Protein AF-A0AA37MJ46-F1 (afdb_monomer)

Secondary structure (DSSP, 8-state):
--HHHHHHHHHHHHHHHHHHTT--TT-HHHHHHHHHHHHHHHHTT-TT--------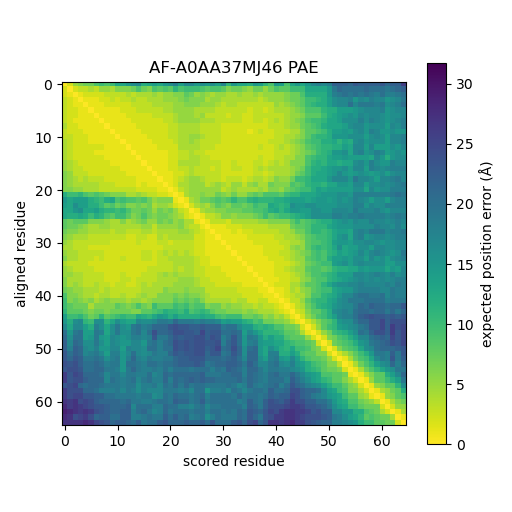-S-------

Organism: NCBI:txid1544861

Nearest PDB structures (foldseek):
  8h2i-assembly1_bS  TM=4.095E-01  e=6.045E+00  Paramecium bursaria Chlorella virus 1

Solvent-accessible surface area (backbone 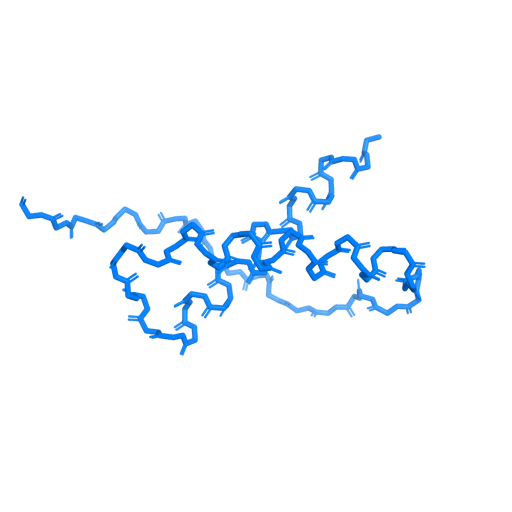atoms only — not comparable to full-atom values): 4195 Å² total; per-residue (Å²): 131,56,68,66,54,48,53,52,50,22,54,52,45,15,49,55,54,38,58,73,69,66,60,59,86,90,48,60,64,60,36,37,54,52,18,44,56,49,46,57,56,39,66,77,71,49,96,80,78,89,86,83,88,77,88,80,80,80,82,76,88,74,89,86,134

Mean predicted aligned error: 10.42 Å

Structure (mmCIF, N/CA/C/O backbone):
data_AF-A0AA37MJ46-F1
#
_entry.id   AF-A0AA37MJ46-F1
#
loop_
_atom_site.group_PDB
_atom_site.id
_atom_site.type_symbol
_atom_site.label_atom_id
_atom_site.label_alt_id
_atom_site.label_comp_id
_atom_site.label_asym_id
_atom_site.label_entity_id
_atom_site.label_seq_id
_atom_site.pdbx_PDB_ins_code
_atom_site.Cartn_x
_atom_site.Cartn_y
_atom_site.Cartn_z
_atom_site.occupancy
_atom_site.B_iso_or_equiv
_atom_site.auth_seq_id
_atom_site.auth_comp_id
_atom_site.auth_asym_id
_atom_site.auth_atom_id
_atom_site.pdbx_PDB_model_num
ATOM 1 N N . MET A 1 1 ? 17.543 4.519 -13.228 1.00 58.62 1 MET A N 1
ATOM 2 C CA . MET A 1 1 ? 16.573 5.369 -12.486 1.00 58.62 1 MET A CA 1
ATOM 3 C C . MET A 1 1 ? 15.251 4.612 -12.390 1.00 58.62 1 MET A C 1
ATOM 5 O O . MET A 1 1 ? 14.191 5.125 -12.735 1.00 58.62 1 MET A O 1
ATOM 9 N N . ASP A 1 2 ? 15.332 3.359 -11.960 1.00 71.50 2 ASP A N 1
ATOM 10 C CA . ASP A 1 2 ? 14.265 2.367 -12.118 1.00 71.50 2 ASP A CA 1
ATOM 11 C C . ASP A 1 2 ? 13.710 2.012 -10.740 1.00 71.50 2 ASP A C 1
ATOM 13 O O . ASP A 1 2 ? 12.502 2.014 -10.543 1.00 71.50 2 ASP A O 1
ATOM 17 N N . GLU A 1 3 ? 14.597 1.965 -9.745 1.00 77.38 3 GLU A N 1
ATOM 18 C CA . GLU A 1 3 ? 14.259 1.944 -8.323 1.00 77.38 3 GLU A CA 1
ATOM 19 C C . GLU A 1 3 ? 13.323 3.098 -7.928 1.00 77.38 3 GLU A C 1
ATOM 21 O O . GLU A 1 3 ? 12.320 2.888 -7.257 1.00 77.38 3 GLU A O 1
ATOM 26 N N . GLN A 1 4 ? 13.564 4.318 -8.423 1.00 81.12 4 GLN A N 1
ATOM 27 C CA . GLN A 1 4 ? 12.684 5.454 -8.124 1.00 81.12 4 GLN A CA 1
ATOM 28 C C . GLN A 1 4 ? 11.264 5.256 -8.684 1.00 81.12 4 GLN A C 1
ATOM 30 O O . GLN A 1 4 ? 10.295 5.667 -8.050 1.00 81.12 4 GLN A O 1
ATOM 35 N N . LYS A 1 5 ? 11.130 4.619 -9.855 1.00 83.19 5 LYS A N 1
ATOM 36 C CA . LYS A 1 5 ? 9.824 4.319 -10.461 1.00 83.19 5 LYS A CA 1
ATOM 37 C C . LYS A 1 5 ? 9.112 3.191 -9.725 1.00 83.19 5 LYS A C 1
ATOM 39 O O . LYS A 1 5 ? 7.894 3.245 -9.586 1.00 83.19 5 LYS A O 1
ATOM 44 N N . GLU A 1 6 ? 9.856 2.195 -9.259 1.00 84.38 6 GLU A N 1
ATOM 45 C CA . GLU A 1 6 ? 9.316 1.104 -8.454 1.00 84.38 6 GLU A CA 1
ATOM 46 C C . GLU A 1 6 ? 8.776 1.626 -7.118 1.00 84.38 6 GLU A C 1
ATOM 48 O O . GLU A 1 6 ? 7.615 1.389 -6.794 1.00 84.38 6 GLU A O 1
ATOM 53 N N . GLN A 1 7 ? 9.550 2.456 -6.415 1.00 86.25 7 GLN A N 1
ATOM 54 C CA . GLN A 1 7 ? 9.116 3.119 -5.180 1.00 86.25 7 GLN A CA 1
ATOM 55 C C . GLN A 1 7 ? 7.838 3.952 -5.384 1.00 86.25 7 GLN A C 1
ATOM 57 O O . GLN A 1 7 ? 6.933 3.931 -4.550 1.00 86.25 7 GLN A O 1
ATOM 62 N N . ASP A 1 8 ? 7.726 4.657 -6.514 1.00 87.12 8 ASP A N 1
ATOM 63 C CA . ASP A 1 8 ? 6.539 5.453 -6.843 1.00 87.12 8 ASP A CA 1
ATOM 64 C C . ASP A 1 8 ? 5.291 4.582 -7.081 1.00 87.12 8 ASP A C 1
ATOM 66 O O . ASP A 1 8 ? 4.192 4.911 -6.625 1.00 87.12 8 ASP A O 1
ATOM 70 N N . ARG A 1 9 ? 5.462 3.424 -7.733 1.00 87.12 9 ARG A N 1
ATOM 71 C CA . ARG A 1 9 ? 4.391 2.433 -7.916 1.00 87.12 9 ARG A CA 1
ATOM 72 C C . ARG A 1 9 ? 3.963 1.813 -6.591 1.00 87.12 9 ARG A C 1
ATOM 74 O O . ARG A 1 9 ? 2.766 1.726 -6.333 1.00 87.12 9 ARG A O 1
ATOM 81 N N . ILE A 1 10 ? 4.923 1.425 -5.753 1.00 88.50 10 ILE A N 1
ATOM 82 C CA . ILE A 1 10 ? 4.676 0.846 -4.427 1.00 88.50 10 ILE A CA 1
ATOM 83 C C . ILE A 1 10 ? 3.864 1.821 -3.582 1.00 88.50 10 ILE A C 1
ATOM 85 O O . ILE A 1 10 ? 2.830 1.452 -3.032 1.00 88.50 10 ILE A O 1
ATOM 89 N N . ARG A 1 11 ? 4.277 3.091 -3.546 1.00 87.12 11 ARG A N 1
ATOM 90 C CA . ARG A 1 11 ? 3.580 4.136 -2.798 1.00 87.12 11 ARG A CA 1
ATOM 91 C C . ARG A 1 11 ? 2.146 4.331 -3.279 1.00 87.12 11 ARG A C 1
ATOM 93 O O . ARG A 1 11 ? 1.236 4.389 -2.453 1.00 87.12 11 ARG A O 1
ATOM 100 N N . ARG A 1 12 ? 1.939 4.428 -4.598 1.00 86.50 12 ARG A N 1
ATOM 101 C CA . ARG A 1 12 ? 0.591 4.540 -5.173 1.00 86.50 12 ARG A CA 1
ATOM 102 C C . ARG A 1 12 ? -0.262 3.335 -4.809 1.00 86.50 12 ARG A C 1
ATOM 104 O O . ARG A 1 12 ? -1.389 3.509 -4.364 1.00 86.50 12 ARG A O 1
ATOM 111 N N . ARG A 1 13 ? 0.291 2.127 -4.924 1.00 86.88 13 ARG A N 1
ATOM 112 C CA . ARG A 1 13 ? -0.451 0.894 -4.672 1.00 86.88 13 ARG A CA 1
ATOM 113 C C . ARG A 1 13 ? -0.812 0.717 -3.200 1.00 86.88 13 ARG A C 1
ATOM 115 O O . ARG A 1 13 ? -1.949 0.368 -2.904 1.00 86.88 13 ARG A O 1
ATOM 122 N N . ALA A 1 14 ? 0.110 1.030 -2.293 1.00 87.69 14 ALA A N 1
ATOM 123 C CA . ALA A 1 14 ? -0.136 1.022 -0.853 1.00 87.69 14 ALA A CA 1
ATOM 124 C C . ALA A 1 14 ? -1.267 1.988 -0.476 1.00 87.69 14 ALA A C 1
ATOM 126 O O . ALA A 1 14 ? -2.170 1.623 0.274 1.00 87.69 14 ALA A O 1
ATOM 127 N N . TYR A 1 15 ? -1.248 3.198 -1.046 1.00 84.00 15 TYR A N 1
ATOM 128 C CA . TYR A 1 15 ? -2.277 4.207 -0.807 1.00 84.00 15 TYR A CA 1
ATOM 129 C C . TYR A 1 15 ? -3.649 3.775 -1.338 1.00 84.00 15 TYR A C 1
ATOM 131 O O . TYR A 1 15 ? -4.640 3.886 -0.627 1.00 84.00 15 TYR A O 1
ATOM 139 N N . GLU A 1 16 ? -3.706 3.209 -2.545 1.00 84.00 16 GLU A N 1
ATOM 140 C CA . GLU A 1 16 ? -4.947 2.728 -3.165 1.00 84.00 16 GLU A CA 1
ATOM 141 C C . GLU A 1 16 ? -5.606 1.600 -2.350 1.00 84.00 16 GLU A C 1
ATOM 143 O O . GLU A 1 16 ? -6.828 1.558 -2.194 1.00 84.00 16 GLU A O 1
ATOM 148 N N . ILE A 1 17 ? -4.796 0.682 -1.808 1.00 83.81 17 ILE A N 1
ATOM 149 C CA . ILE A 1 17 ? -5.276 -0.408 -0.948 1.00 83.81 17 ILE A CA 1
ATOM 150 C C . ILE A 1 17 ? -5.769 0.155 0.392 1.00 83.81 17 ILE A C 1
ATOM 152 O O . ILE A 1 17 ? -6.838 -0.230 0.863 1.00 83.81 17 ILE A O 1
ATOM 156 N N . TRP A 1 18 ? -5.025 1.091 0.983 1.00 84.75 18 TRP A N 1
ATOM 157 C CA . TRP A 1 18 ? -5.371 1.718 2.258 1.00 84.75 18 TRP A CA 1
ATOM 158 C C . TRP A 1 18 ? -6.645 2.577 2.178 1.00 84.75 18 TRP A C 1
ATOM 160 O O . TRP A 1 18 ? -7.481 2.515 3.080 1.00 84.75 18 TRP A O 1
ATOM 170 N N . GLU A 1 19 ? -6.833 3.323 1.086 1.00 82.56 19 GLU A N 1
ATOM 171 C CA . GLU A 1 19 ? -8.041 4.116 0.828 1.00 82.56 19 GLU A CA 1
ATOM 172 C C . GLU A 1 19 ? -9.275 3.212 0.666 1.00 82.56 19 GLU A C 1
ATOM 174 O O . GLU A 1 19 ? -10.325 3.478 1.252 1.00 82.56 19 GLU A O 1
ATOM 179 N N . ARG A 1 20 ? -9.139 2.086 -0.052 1.00 77.38 20 ARG A N 1
ATOM 180 C CA . ARG A 1 20 ? -10.223 1.100 -0.223 1.00 77.38 20 ARG A CA 1
ATOM 181 C C . ARG A 1 20 ? -10.655 0.425 1.080 1.00 77.38 20 ARG A C 1
ATOM 183 O O . ARG A 1 20 ? -11.830 0.100 1.213 1.00 77.38 20 ARG A O 1
ATOM 190 N N . GLU A 1 21 ? -9.732 0.205 2.015 1.00 79.69 21 GLU A N 1
ATOM 191 C CA . GLU A 1 21 ? -10.012 -0.382 3.340 1.00 79.69 21 GLU A CA 1
ATOM 192 C C . GLU A 1 21 ? -10.557 0.641 4.354 1.00 79.69 21 GLU A C 1
ATOM 194 O O . GLU A 1 21 ? -10.870 0.281 5.487 1.00 79.69 21 GLU A O 1
ATOM 199 N N . GLY A 1 22 ? -10.695 1.916 3.972 1.00 78.12 22 GLY A N 1
ATOM 200 C CA . GLY A 1 22 ? -11.249 2.953 4.844 1.00 78.12 22 GLY A CA 1
ATOM 201 C C . GLY A 1 22 ? -10.255 3.499 5.868 1.00 78.12 22 GLY A C 1
ATOM 202 O O . GLY A 1 22 ? -10.658 3.910 6.954 1.00 78.12 22 GLY A O 1
ATOM 203 N N . SER A 1 23 ? -8.964 3.507 5.528 1.00 65.81 23 SER A N 1
ATOM 204 C CA . SER A 1 23 ? -7.897 4.096 6.341 1.00 65.81 23 SER A CA 1
ATOM 205 C C . SER A 1 23 ? -7.812 3.575 7.786 1.00 65.81 23 SER A C 1
ATOM 207 O O . SER A 1 23 ? -7.807 4.369 8.730 1.00 65.81 23 SER A O 1
ATOM 209 N N . PRO A 1 24 ? -7.698 2.251 8.006 1.00 74.94 24 PRO A N 1
ATOM 210 C CA . PRO A 1 24 ? -7.472 1.724 9.344 1.00 74.94 24 PRO A CA 1
ATOM 211 C C . PRO A 1 24 ? -6.114 2.202 9.881 1.00 74.94 24 PRO A C 1
ATOM 213 O O . PRO A 1 24 ? -5.052 1.946 9.300 1.00 74.94 24 PRO A O 1
ATOM 216 N N . GLU A 1 25 ? -6.154 2.914 11.004 1.00 68.62 25 GLU A N 1
ATOM 217 C CA . GLU A 1 25 ? -4.970 3.411 11.701 1.00 68.62 25 GLU A CA 1
ATOM 218 C C . GLU A 1 25 ? -4.147 2.217 12.224 1.00 68.62 25 GLU A C 1
ATOM 220 O O . GLU A 1 25 ? -4.684 1.300 12.847 1.00 68.62 25 GLU A O 1
ATOM 225 N N . GLY A 1 26 ? -2.851 2.179 11.899 1.00 75.56 26 GLY A N 1
ATOM 226 C CA . GLY A 1 26 ? -1.936 1.101 12.302 1.00 75.56 26 GLY A CA 1
ATOM 227 C C . GLY A 1 26 ? -1.777 -0.070 11.322 1.00 75.56 26 GLY A C 1
ATOM 22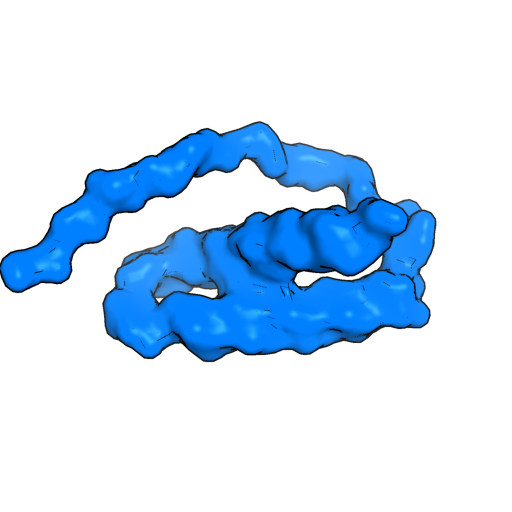8 O O . GLY A 1 26 ? -0.910 -0.905 11.550 1.00 75.56 26 GLY A O 1
ATOM 229 N N . ARG A 1 27 ? -2.539 -0.133 10.217 1.00 76.88 27 ARG A N 1
ATOM 230 C CA . ARG A 1 27 ? -2.342 -1.153 9.156 1.00 76.88 27 ARG A CA 1
ATOM 231 C C . ARG A 1 27 ? -1.642 -0.631 7.896 1.00 76.88 27 ARG A C 1
ATOM 233 O O . ARG A 1 27 ? -1.430 -1.380 6.951 1.00 76.88 27 ARG A O 1
ATOM 240 N N . ALA A 1 28 ? -1.244 0.642 7.886 1.00 77.94 28 ALA A N 1
ATOM 241 C CA . ALA A 1 28 ? -0.565 1.267 6.749 1.00 77.94 28 ALA A CA 1
ATOM 242 C C . ALA A 1 28 ? 0.757 0.569 6.369 1.00 77.94 28 ALA A C 1
ATOM 244 O O . ALA A 1 28 ? 1.046 0.447 5.181 1.00 77.94 28 ALA A O 1
ATOM 245 N N . GLU A 1 29 ? 1.525 0.079 7.348 1.00 81.75 29 GLU A N 1
ATOM 246 C CA . GLU A 1 29 ? 2.762 -0.681 7.099 1.00 81.75 29 GLU A CA 1
ATOM 247 C C . GLU A 1 29 ? 2.488 -2.023 6.408 1.00 81.75 29 GLU A C 1
ATOM 249 O O . GLU A 1 29 ? 3.117 -2.301 5.391 1.00 81.75 29 GLU A O 1
ATOM 254 N N . GLU A 1 30 ? 1.482 -2.790 6.843 1.00 86.44 30 GLU A N 1
ATOM 255 C CA . GLU A 1 30 ? 1.124 -4.053 6.173 1.00 86.44 30 GLU A CA 1
ATOM 256 C C . GLU A 1 30 ? 0.708 -3.832 4.713 1.00 86.44 30 GLU A C 1
ATOM 258 O O . GLU A 1 30 ? 1.104 -4.583 3.821 1.00 86.44 30 GLU A O 1
ATOM 263 N N . PHE A 1 31 ? -0.061 -2.773 4.434 1.00 87.75 31 PHE A N 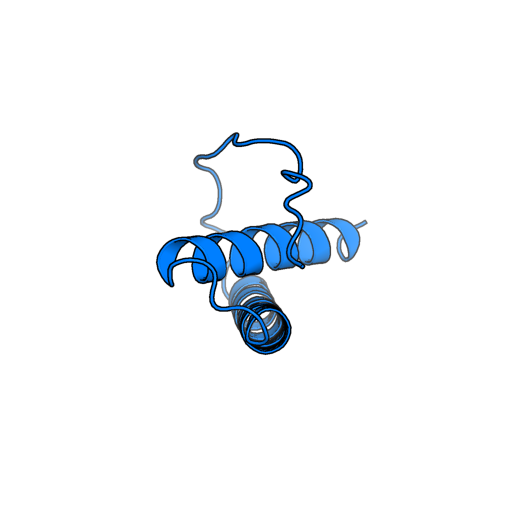1
ATOM 264 C CA . PHE A 1 31 ? -0.440 -2.442 3.058 1.00 87.75 31 PHE A CA 1
ATOM 265 C C . PHE A 1 31 ? 0.750 -1.978 2.219 1.00 87.75 31 PHE A C 1
ATOM 267 O O . PHE A 1 31 ? 0.785 -2.236 1.014 1.00 87.75 31 PHE A O 1
ATOM 274 N N . TRP A 1 32 ? 1.729 -1.321 2.842 1.00 86.94 32 TRP A N 1
ATOM 275 C CA . TRP A 1 32 ? 2.974 -0.944 2.187 1.00 86.94 32 TRP A CA 1
ATOM 276 C C . TRP A 1 32 ? 3.793 -2.179 1.806 1.00 86.94 32 TRP A C 1
ATOM 278 O O . TRP A 1 32 ? 4.209 -2.305 0.656 1.00 86.94 32 TRP A O 1
ATOM 288 N N . GLU A 1 33 ? 3.958 -3.134 2.718 1.00 89.31 33 GLU A N 1
ATOM 289 C CA . GLU A 1 33 ? 4.646 -4.402 2.451 1.00 89.31 33 GLU A CA 1
ATOM 290 C C . GLU A 1 33 ? 3.924 -5.238 1.384 1.00 89.31 33 GLU A C 1
ATOM 292 O O . GLU A 1 33 ? 4.554 -5.758 0.458 1.00 89.31 33 GLU A O 1
ATOM 297 N N . GLN A 1 34 ? 2.592 -5.290 1.439 1.00 87.69 34 GLN A N 1
ATOM 298 C CA . GLN A 1 34 ? 1.774 -5.954 0.426 1.00 87.69 34 GLN A CA 1
ATOM 299 C C . GLN A 1 34 ? 1.924 -5.295 -0.955 1.00 87.69 34 GLN A C 1
ATOM 301 O O . GLN A 1 34 ? 1.997 -5.987 -1.973 1.00 87.69 34 GLN A O 1
ATOM 306 N N . ALA A 1 35 ? 2.010 -3.964 -1.005 1.00 89.12 35 ALA A N 1
ATOM 307 C CA . ALA A 1 35 ? 2.265 -3.222 -2.233 1.00 89.12 35 ALA A CA 1
ATOM 308 C C . ALA A 1 35 ? 3.675 -3.473 -2.789 1.00 89.12 35 ALA A C 1
ATOM 310 O O . ALA A 1 35 ? 3.806 -3.664 -3.998 1.00 89.12 35 ALA A O 1
ATOM 311 N N . ILE A 1 36 ? 4.708 -3.534 -1.936 1.00 89.00 36 ILE A N 1
ATOM 312 C CA . ILE A 1 36 ? 6.077 -3.906 -2.3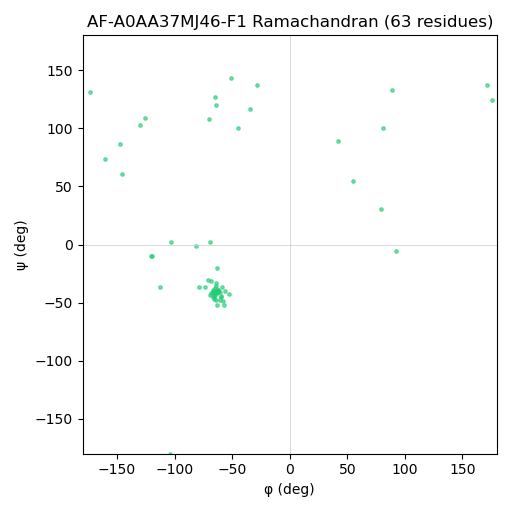39 1.00 89.00 36 ILE A CA 1
ATOM 313 C C . ILE A 1 36 ? 6.071 -5.282 -3.006 1.00 89.00 36 ILE A C 1
ATOM 315 O O . ILE A 1 36 ? 6.560 -5.429 -4.127 1.00 89.00 36 ILE A O 1
ATOM 319 N N . ALA A 1 37 ? 5.483 -6.279 -2.342 1.00 89.50 37 ALA A N 1
ATOM 320 C CA . ALA A 1 37 ? 5.428 -7.644 -2.853 1.00 89.50 37 ALA A CA 1
ATOM 321 C C . ALA A 1 37 ? 4.641 -7.738 -4.170 1.00 89.50 37 ALA A C 1
ATOM 323 O O . ALA A 1 37 ? 5.074 -8.423 -5.096 1.00 89.50 37 ALA A O 1
ATOM 324 N N . SER A 1 38 ? 3.519 -7.015 -4.280 1.00 87.06 38 SER A N 1
ATOM 325 C CA . SER A 1 38 ? 2.714 -6.965 -5.505 1.00 87.06 38 SER A CA 1
ATOM 326 C C . SER A 1 38 ? 3.503 -6.362 -6.665 1.00 87.06 38 SER A C 1
ATOM 328 O O . SER A 1 38 ? 3.599 -6.983 -7.715 1.00 87.06 38 SER A O 1
ATOM 330 N N . ILE A 1 39 ? 4.100 -5.180 -6.485 1.00 85.50 39 ILE A N 1
ATOM 331 C CA . ILE A 1 39 ? 4.822 -4.494 -7.563 1.00 85.50 39 ILE A CA 1
ATOM 332 C C . ILE A 1 39 ? 6.073 -5.269 -7.976 1.00 85.50 39 ILE A C 1
ATOM 334 O O . ILE A 1 39 ? 6.307 -5.412 -9.170 1.00 85.50 39 ILE A O 1
ATOM 338 N N . SER A 1 40 ? 6.826 -5.830 -7.026 1.00 84.38 40 SER A N 1
ATOM 339 C CA . SER A 1 40 ? 8.005 -6.648 -7.335 1.00 84.38 40 SER A CA 1
ATOM 340 C C . SER A 1 40 ? 7.636 -7.901 -8.144 1.00 84.38 40 SER A C 1
ATOM 342 O O . SER A 1 40 ? 8.322 -8.258 -9.104 1.00 84.38 40 SER A O 1
ATOM 344 N N . ALA A 1 41 ? 6.507 -8.543 -7.817 1.00 82.38 41 ALA A N 1
ATOM 345 C CA . ALA A 1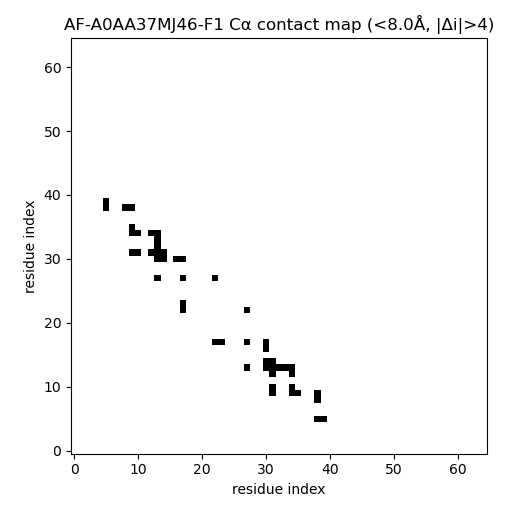 41 ? 5.989 -9.678 -8.577 1.00 82.38 41 ALA A CA 1
ATOM 346 C C . ALA A 1 41 ? 5.422 -9.282 -9.955 1.00 82.38 41 ALA A C 1
ATOM 348 O O . ALA A 1 41 ? 5.467 -10.089 -10.885 1.00 82.38 41 ALA A O 1
ATOM 349 N N . GLU A 1 42 ? 4.885 -8.067 -10.104 1.00 74.00 42 GLU A N 1
ATOM 350 C CA . GLU A 1 42 ? 4.375 -7.546 -11.378 1.00 74.00 42 GLU A CA 1
ATOM 351 C C . GLU A 1 42 ? 5.491 -7.042 -12.302 1.00 74.00 42 GLU A C 1
ATOM 353 O O . GLU A 1 42 ? 5.424 -7.282 -13.506 1.00 74.00 42 GLU A O 1
ATOM 358 N N . ASP A 1 43 ? 6.547 -6.419 -11.775 1.00 72.00 43 ASP A N 1
ATOM 359 C CA . ASP A 1 43 ? 7.704 -5.986 -12.571 1.00 72.00 43 ASP A CA 1
ATOM 360 C C . ASP A 1 43 ? 8.445 -7.194 -13.164 1.00 72.00 43 ASP A C 1
ATOM 362 O O . ASP A 1 43 ? 8.798 -7.204 -14.344 1.00 72.00 43 ASP A O 1
ATOM 366 N N . ALA A 1 44 ? 8.524 -8.289 -12.398 1.00 67.88 44 ALA A N 1
ATOM 367 C CA . ALA A 1 44 ? 9.028 -9.571 -12.880 1.00 67.88 44 ALA A CA 1
ATOM 368 C C . ALA A 1 44 ? 8.172 -10.199 -14.003 1.00 67.88 44 ALA A C 1
ATOM 370 O O . ALA A 1 44 ? 8.668 -11.061 -14.731 1.00 67.88 44 ALA A O 1
ATOM 371 N N . GLN A 1 45 ? 6.901 -9.797 -14.159 1.00 63.78 45 GLN A N 1
ATOM 372 C CA . GLN A 1 45 ? 5.939 -10.444 -15.064 1.00 63.78 45 GLN A CA 1
ATOM 373 C C . GLN A 1 45 ? 5.353 -9.539 -16.167 1.00 63.78 45 GLN A C 1
ATOM 375 O O . GLN A 1 45 ? 4.708 -10.054 -17.080 1.00 63.78 45 GLN A O 1
ATOM 380 N N . GLY A 1 46 ? 5.558 -8.216 -16.141 1.00 53.56 46 GLY A N 1
ATOM 381 C CA . GLY A 1 46 ? 4.613 -7.294 -16.784 1.00 53.56 46 GLY A CA 1
ATOM 382 C C . GLY A 1 46 ? 5.189 -6.027 -17.417 1.00 53.56 46 GLY A C 1
ATOM 383 O O . GLY A 1 46 ? 4.738 -4.929 -17.114 1.00 53.56 46 GLY A O 1
ATOM 384 N N . VAL A 1 47 ? 6.076 -6.143 -18.409 1.00 53.50 47 VAL A N 1
ATOM 385 C CA . VAL A 1 47 ? 6.495 -4.997 -19.254 1.00 53.50 47 VAL A CA 1
ATOM 386 C C . VAL A 1 47 ? 5.387 -4.468 -20.200 1.00 53.50 47 VAL A C 1
ATOM 388 O O . VAL A 1 47 ? 5.632 -3.561 -20.987 1.00 53.50 47 VAL A O 1
ATOM 391 N N . THR A 1 48 ? 4.161 -5.011 -20.186 1.00 46.94 48 THR A N 1
ATOM 392 C CA . THR A 1 48 ? 3.176 -4.776 -21.273 1.00 46.94 48 THR A CA 1
ATOM 393 C C . THR A 1 48 ? 1.855 -4.101 -20.882 1.00 46.94 48 THR A C 1
ATOM 395 O O . THR A 1 48 ? 1.124 -3.667 -21.770 1.00 46.94 48 THR A O 1
ATOM 398 N N . THR A 1 49 ? 1.500 -3.900 -19.611 1.00 48.78 49 THR A N 1
ATOM 399 C CA . THR A 1 49 ? 0.207 -3.245 -19.309 1.00 48.78 49 THR A CA 1
ATOM 400 C C . THR A 1 49 ? 0.267 -2.410 -18.044 1.00 48.78 49 THR A C 1
ATOM 402 O O . THR A 1 49 ? -0.076 -2.885 -16.974 1.00 48.78 49 THR A O 1
ATOM 405 N N . SER A 1 50 ? 0.688 -1.150 -18.154 1.00 46.66 50 SER A N 1
ATOM 406 C CA . SER A 1 50 ? 0.388 -0.127 -17.141 1.00 46.66 50 SER A CA 1
ATOM 407 C C . SER A 1 50 ? 0.562 1.273 -17.722 1.00 46.66 50 SER A C 1
ATOM 409 O O . SER A 1 50 ? 1.519 1.990 -17.443 1.00 46.66 50 SER A O 1
ATOM 411 N N . ASN A 1 51 ? -0.396 1.652 -18.562 1.00 59.31 51 ASN A N 1
ATOM 412 C CA . ASN A 1 51 ? -0.765 3.043 -18.765 1.00 59.31 51 ASN A CA 1
ATOM 413 C C . ASN A 1 51 ? -2.286 3.121 -18.622 1.00 59.31 51 ASN A C 1
ATOM 415 O O . ASN A 1 51 ? -2.977 2.686 -19.537 1.00 59.31 51 ASN A O 1
ATOM 419 N N . ALA A 1 52 ? -2.789 3.600 -17.482 1.00 43.09 52 ALA A N 1
ATOM 420 C CA . ALA A 1 52 ? -4.025 4.379 -17.394 1.00 43.09 52 ALA A CA 1
ATOM 421 C C . ALA A 1 52 ? -4.393 4.687 -15.934 1.00 43.09 52 ALA A C 1
ATOM 423 O O . ALA A 1 52 ? -4.650 3.782 -15.148 1.00 43.09 52 ALA A O 1
ATOM 424 N N . ALA A 1 53 ? -4.548 5.990 -15.696 1.00 40.66 53 ALA A N 1
ATOM 425 C CA . ALA A 1 53 ? -5.481 6.629 -14.770 1.00 40.66 53 ALA A CA 1
ATOM 426 C C . ALA A 1 53 ? -5.060 6.863 -13.304 1.00 40.66 53 ALA A C 1
ATOM 428 O O . ALA A 1 53 ? -4.624 5.961 -12.600 1.00 40.66 53 ALA A O 1
ATOM 429 N N . ALA A 1 54 ? -5.336 8.112 -12.898 1.00 43.69 54 ALA A N 1
ATOM 430 C CA . ALA A 1 54 ? -5.229 8.775 -11.595 1.00 43.69 54 ALA A CA 1
ATOM 431 C C . ALA A 1 54 ? -3.808 9.268 -11.250 1.00 43.6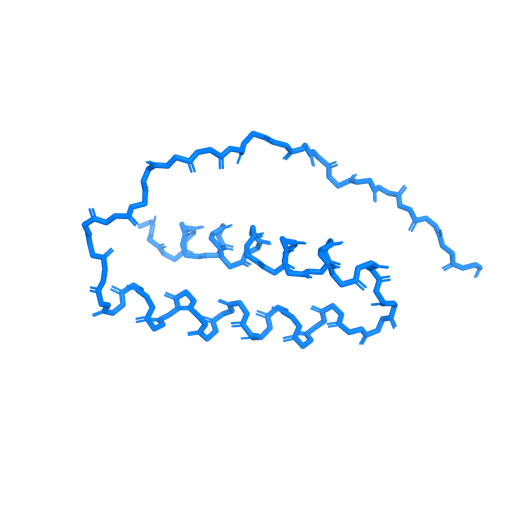9 54 ALA A C 1
ATOM 433 O O . ALA A 1 54 ? -2.936 8.481 -10.903 1.00 43.69 54 ALA A O 1
ATOM 434 N N . ASP A 1 55 ? -3.429 10.545 -11.382 1.00 51.78 55 ASP A N 1
ATOM 435 C CA . ASP A 1 55 ? -4.168 11.804 -11.156 1.00 51.78 55 ASP A CA 1
ATOM 436 C C . ASP A 1 55 ? -5.026 11.765 -9.882 1.00 51.78 55 ASP A C 1
ATOM 438 O O . ASP A 1 55 ? -6.174 11.329 -9.895 1.00 51.78 55 ASP A O 1
ATOM 442 N N . GLY A 1 56 ? -4.421 12.169 -8.763 1.00 43.56 56 GLY A N 1
ATOM 443 C CA . GLY A 1 56 ? -5.086 12.344 -7.473 1.00 43.56 56 GLY A CA 1
ATOM 444 C C . GLY A 1 56 ? -4.076 12.606 -6.349 1.00 43.56 56 GLY A C 1
ATOM 445 O O . GLY A 1 56 ? -3.006 12.006 -6.377 1.00 43.56 56 GLY A O 1
ATOM 446 N N . PRO A 1 57 ? -4.339 13.547 -5.427 1.00 49.88 57 PRO A N 1
ATOM 447 C CA . PRO A 1 57 ? -3.385 14.606 -5.112 1.00 49.88 57 PRO A CA 1
ATOM 448 C C . PRO A 1 57 ? -2.634 14.415 -3.786 1.00 49.88 57 PRO A C 1
ATOM 450 O O . PRO A 1 57 ? -2.786 13.430 -3.073 1.00 49.88 57 PRO A O 1
ATOM 453 N N . GLU A 1 58 ? -1.771 15.393 -3.516 1.00 41.84 58 GLU A N 1
ATOM 454 C CA . GLU A 1 58 ? -0.978 15.606 -2.310 1.00 41.84 58 GLU A CA 1
ATOM 455 C C . GLU A 1 58 ? -1.599 15.059 -1.018 1.00 41.84 58 GLU A C 1
ATOM 457 O O . GLU A 1 58 ? -2.785 15.236 -0.746 1.00 41.84 58 GLU A O 1
ATOM 462 N N . ARG A 1 59 ? -0.736 14.429 -0.206 1.00 44.31 59 ARG A N 1
ATOM 463 C CA . ARG A 1 59 ? -1.014 13.964 1.160 1.00 44.31 59 ARG A CA 1
ATOM 464 C C . ARG A 1 59 ? -1.969 14.928 1.879 1.00 44.31 59 ARG A C 1
ATOM 466 O O . ARG A 1 59 ? -1.533 16.036 2.193 1.00 44.31 59 ARG A O 1
ATOM 473 N N . PRO A 1 60 ? -3.186 14.509 2.261 1.00 48.47 60 PRO A N 1
ATOM 474 C CA . PRO A 1 60 ? -3.882 15.207 3.317 1.00 48.47 60 PRO A CA 1
ATOM 475 C C . PRO A 1 60 ? -3.140 14.908 4.620 1.00 48.47 60 PRO A C 1
ATOM 477 O O . PRO A 1 60 ? -3.145 13.799 5.152 1.00 48.47 60 PRO A O 1
ATOM 480 N N . GLU A 1 61 ? -2.449 15.922 5.115 1.00 46.91 61 GLU A N 1
ATOM 481 C CA . GLU A 1 61 ? -2.235 16.134 6.537 1.00 46.91 61 GLU A CA 1
ATOM 482 C C . GLU A 1 61 ? -3.567 15.918 7.281 1.00 46.91 61 GLU A C 1
ATOM 484 O O . GLU A 1 61 ? -4.466 16.752 7.253 1.00 46.91 61 GLU A O 1
ATOM 489 N N . SER A 1 62 ? -3.739 14.743 7.894 1.00 37.38 62 SER A N 1
ATOM 490 C CA . SER A 1 62 ? -4.862 14.444 8.783 1.00 37.38 62 SER A CA 1
ATOM 491 C C . SER A 1 62 ? -4.346 13.947 10.125 1.00 37.38 62 SER A C 1
ATOM 493 O O . SER A 1 62 ? -3.776 12.873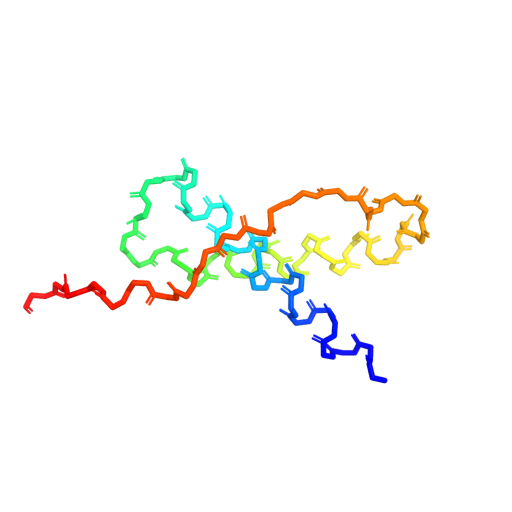 10.273 1.00 37.38 62 SER A O 1
ATOM 495 N N . THR A 1 63 ? -4.537 14.852 11.074 1.00 55.94 63 THR A N 1
ATOM 496 C CA . THR A 1 63 ? -4.484 14.740 12.527 1.00 55.94 63 THR A CA 1
ATOM 497 C C . THR A 1 63 ? -5.338 13.591 13.078 1.00 55.94 63 THR A C 1
ATOM 499 O O . THR A 1 63 ? -6.474 13.401 12.645 1.00 55.94 63 THR A O 1
ATOM 502 N N . SER A 1 64 ? -4.838 12.930 14.126 1.00 39.38 64 SER A N 1
ATOM 503 C CA . SER A 1 64 ? -5.587 12.397 15.287 1.00 39.38 64 SER A CA 1
ATOM 504 C C . SER A 1 64 ? -4.564 11.869 16.306 1.00 39.38 64 SER A C 1
ATOM 506 O O . SER A 1 64 ? -3.647 11.171 15.899 1.00 39.38 64 SER A O 1
ATOM 508 N N . LYS A 1 65 ? -4.565 12.152 17.616 1.00 45.66 65 LYS A N 1
ATOM 509 C CA . LYS A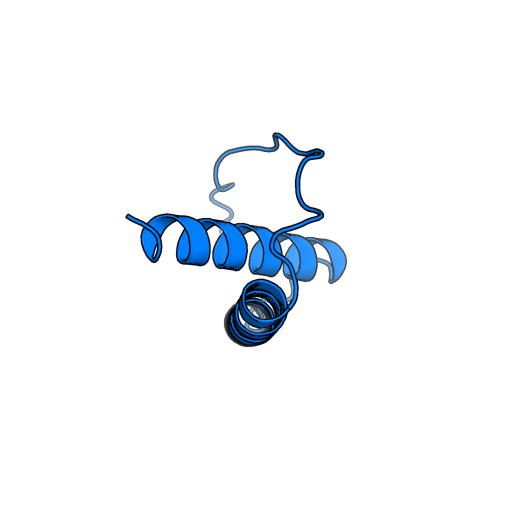 1 65 ? -5.361 12.982 18.535 1.00 45.66 65 LYS A CA 1
ATOM 510 C C . LYS A 1 65 ? -4.413 13.500 19.625 1.00 45.66 65 LYS A C 1
ATOM 512 O O . LYS A 1 65 ? -3.497 12.730 19.989 1.00 45.66 65 LYS A O 1
#

pLDDT: mean 70.66, std 17.22, range [37.38, 89.5]

Foldseek 3Di:
DVVVVLLVQLVVQLVVVCVVVVNDPPCSVVSSVVSNVVSVVCVVPPPDDDDDDDDDDDDPPDDDD

Radius of gyration: 13.15 Å; Cα contacts (8 Å, |Δi|>4): 25; chains: 1; bounding box: 28×27×40 Å

InterPro domains:
  IPR021327 Protein of unknown function DUF2934 [PF11154] (7-39)

Sequence (65 aa):
MDEQKEQDRIRRRAYEIWEREGSPEGRAEEFWEQAIASISAEDAQGVTTSNAAADGPERPESTSK